Protein AF-A0A940ZWJ8-F1 (afdb_monomer)

Foldseek 3Di:
DDDAAEAEQEDDVVVLVVVLVVLVVCVVVVPDHPYYHYDHSRVVNVVCVVVVDDD

Sequence (55 aa):
MNPKRGLVLGAGGARGFAHLGFLQVLDEEKINMDIVVGCSAGAIFGALWCAGMDL

Mean predicted aligned error: 2.66 Å

pLDDT: mean 95.25, std 4.38, range [74.44, 98.31]

Secondary structure (DSSP, 8-state):
-PPPPEEEE---GGGGGHHHHHHHHHHHTT---SEEEE-THHHHHHHHHHTT---

Solvent-accessible surface area (backbone atoms only — not comparable to full-atom values): 3317 Å² total; per-residue (Å²): 133,84,86,80,42,75,44,78,34,61,62,45,65,84,64,25,60,58,51,50,62,54,52,49,49,32,60,76,70,65,58,82,68,76,40,80,48,49,34,68,42,17,30,52,54,50,50,43,48,75,70,68,50,91,121

Radius of gyration: 11.04 Å; Cα contacts (8 Å, |Δi|>4): 72; chains: 1; bounding box: 33×22×26 Å

Nearest PDB structures (foldseek):
  5z6b-assembly1_A  TM=2.925E-01  e=9.011E+00  Bacillus subtilis subsp. subtilis str. 168

Structure (mmCIF, N/CA/C/O backbone):
data_AF-A0A940ZWJ8-F1
#
_entry.id   AF-A0A940ZWJ8-F1
#
loop_
_atom_site.group_PDB
_atom_site.id
_atom_site.type_symbol
_atom_site.label_atom_id
_atom_site.label_alt_id
_atom_site.label_com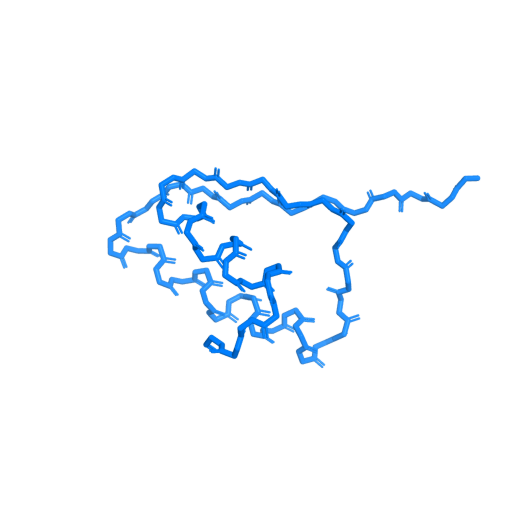p_id
_atom_site.label_asym_id
_atom_site.label_entity_id
_atom_site.label_seq_id
_atom_site.pdbx_PDB_ins_code
_atom_site.Cartn_x
_atom_site.Cartn_y
_atom_site.Cartn_z
_atom_site.occupancy
_atom_site.B_iso_or_equiv
_atom_site.auth_seq_id
_atom_site.auth_comp_id
_atom_site.auth_asym_id
_atom_site.auth_atom_id
_atom_site.pdbx_PDB_model_num
ATOM 1 N N . MET A 1 1 ? -19.461 10.671 10.987 1.00 74.44 1 MET A N 1
ATOM 2 C CA . MET A 1 1 ? -18.747 9.893 9.951 1.00 74.44 1 MET A CA 1
ATOM 3 C C . MET A 1 1 ? -17.321 9.698 10.424 1.00 74.44 1 MET A C 1
ATOM 5 O O . MET A 1 1 ? -16.705 10.689 10.793 1.00 74.44 1 MET A O 1
ATOM 9 N N . ASN A 1 2 ? -16.818 8.463 10.451 1.00 83.81 2 ASN A N 1
ATOM 10 C CA . ASN A 1 2 ? -15.398 8.230 10.719 1.00 83.81 2 ASN A CA 1
ATOM 11 C C . ASN A 1 2 ? -14.603 8.528 9.438 1.00 83.81 2 ASN A C 1
ATOM 13 O O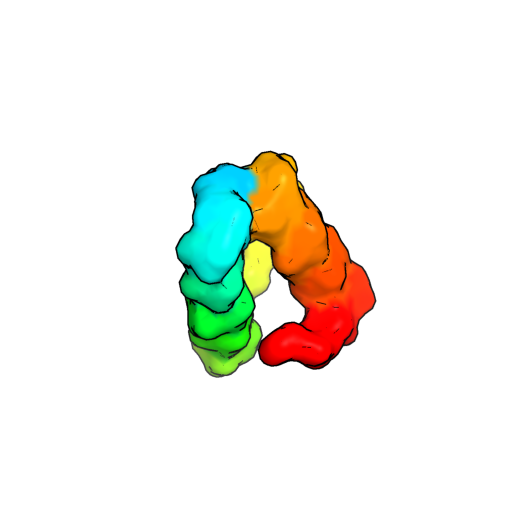 . ASN A 1 2 ? -15.004 8.037 8.378 1.00 83.81 2 ASN A O 1
ATOM 17 N N . PRO A 1 3 ? -13.531 9.339 9.500 1.00 91.69 3 PRO A N 1
ATOM 18 C CA . PRO A 1 3 ? -12.711 9.624 8.330 1.00 91.69 3 PRO A CA 1
ATOM 19 C C . PRO A 1 3 ? -12.058 8.336 7.825 1.00 91.69 3 PRO A C 1
ATOM 21 O O . PRO A 1 3 ? -11.535 7.548 8.612 1.00 91.69 3 PRO A O 1
ATOM 24 N N . LYS A 1 4 ? -12.109 8.136 6.507 1.00 96.12 4 LYS A N 1
ATOM 25 C CA . LYS A 1 4 ? -11.459 7.017 5.824 1.00 96.12 4 LYS A CA 1
ATOM 26 C C . LYS A 1 4 ? -9.980 7.331 5.610 1.00 96.12 4 LYS A C 1
ATOM 28 O O . LYS A 1 4 ? -9.645 8.447 5.211 1.00 96.12 4 LYS A O 1
ATOM 33 N N . ARG A 1 5 ? -9.102 6.364 5.872 1.00 95.94 5 ARG A N 1
ATOM 34 C CA . ARG A 1 5 ? -7.651 6.489 5.672 1.00 95.94 5 ARG A CA 1
ATOM 35 C C . ARG A 1 5 ? -7.268 5.937 4.305 1.00 95.94 5 ARG A C 1
ATOM 37 O O . ARG A 1 5 ? -7.551 4.780 4.002 1.00 95.94 5 ARG A O 1
ATOM 44 N N . GLY A 1 6 ? -6.637 6.777 3.489 1.00 97.44 6 GLY A N 1
ATOM 45 C CA . GLY A 1 6 ? -6.112 6.399 2.180 1.00 97.44 6 GLY A CA 1
ATOM 46 C C . GLY A 1 6 ? -4.589 6.315 2.194 1.00 97.44 6 GLY A C 1
ATOM 47 O O . GLY A 1 6 ? -3.935 7.235 2.683 1.00 97.44 6 GLY A O 1
ATOM 48 N N . LEU A 1 7 ? -4.037 5.247 1.621 1.00 97.94 7 LEU A N 1
ATOM 49 C CA . LEU A 1 7 ? -2.605 5.069 1.386 1.00 97.94 7 LEU A CA 1
ATOM 50 C C . LEU A 1 7 ? -2.301 5.159 -0.115 1.00 97.94 7 LEU A C 1
ATOM 52 O O . LEU A 1 7 ? -2.962 4.509 -0.925 1.00 97.94 7 LEU A O 1
ATOM 56 N N . VAL A 1 8 ? -1.288 5.945 -0.489 1.00 98.25 8 VAL A N 1
ATOM 57 C CA . VAL A 1 8 ? -0.874 6.132 -1.888 1.00 98.25 8 VAL A CA 1
ATOM 58 C C . VAL A 1 8 ? 0.582 5.709 -2.069 1.00 98.25 8 VAL A C 1
ATOM 60 O O . VAL A 1 8 ? 1.484 6.320 -1.499 1.00 98.25 8 VAL A O 1
ATOM 63 N N . LEU A 1 9 ? 0.812 4.687 -2.894 1.00 98.00 9 LEU A N 1
ATOM 64 C CA . LEU A 1 9 ? 2.132 4.124 -3.180 1.00 98.00 9 LEU A CA 1
ATOM 65 C C . LEU A 1 9 ? 2.588 4.501 -4.596 1.00 98.00 9 LEU A C 1
ATOM 67 O O . LEU A 1 9 ? 2.048 4.036 -5.604 1.00 98.00 9 LEU A O 1
ATOM 71 N N . GLY A 1 10 ? 3.609 5.353 -4.681 1.00 97.75 10 GLY A N 1
ATOM 72 C CA . GLY A 1 10 ? 4.180 5.795 -5.955 1.00 97.75 10 GLY A CA 1
ATOM 73 C C . GLY A 1 10 ? 4.933 4.698 -6.722 1.00 97.75 10 GLY A C 1
ATOM 74 O O . GLY A 1 10 ? 5.272 3.642 -6.183 1.00 97.75 10 GLY A O 1
ATOM 75 N N . ALA A 1 11 ? 5.247 4.979 -7.989 1.00 96.50 11 ALA A N 1
ATOM 76 C CA . ALA A 1 11 ? 6.167 4.164 -8.784 1.00 96.50 11 ALA A CA 1
ATOM 77 C C . ALA A 1 11 ? 7.618 4.303 -8.280 1.00 96.50 11 ALA A C 1
ATOM 79 O O . ALA A 1 11 ? 7.951 5.254 -7.577 1.00 96.50 11 ALA A O 1
ATOM 80 N N . GLY A 1 12 ? 8.508 3.380 -8.660 1.00 90.62 12 GLY A N 1
ATOM 81 C CA . GLY A 1 12 ? 9.906 3.463 -8.211 1.00 90.62 12 GLY A CA 1
ATOM 82 C C . GLY A 1 12 ? 10.875 2.391 -8.704 1.00 90.62 12 GLY A C 1
ATOM 83 O O . GLY A 1 12 ? 12.029 2.402 -8.278 1.00 90.62 12 GLY A O 1
ATOM 84 N N . GLY A 1 13 ? 10.450 1.462 -9.573 1.00 92.00 13 GLY A N 1
ATOM 85 C CA . GLY A 1 13 ? 11.294 0.346 -10.021 1.00 92.00 13 GLY A CA 1
ATOM 86 C C . GLY A 1 13 ? 11.949 -0.372 -8.835 1.00 92.00 13 GLY A C 1
ATOM 87 O O . GLY A 1 13 ? 11.272 -0.702 -7.865 1.00 92.00 13 GLY A O 1
ATOM 88 N N . ALA A 1 14 ? 13.277 -0.516 -8.865 1.00 92.62 14 ALA A N 1
ATOM 89 C CA . ALA A 1 14 ? 14.053 -1.118 -7.776 1.00 92.62 14 ALA A CA 1
ATOM 90 C C . ALA A 1 14 ? 13.973 -0.358 -6.434 1.00 92.62 14 ALA A C 1
ATOM 92 O O . ALA A 1 14 ? 14.132 -0.961 -5.381 1.00 92.62 14 ALA A O 1
ATOM 93 N N . ARG A 1 15 ? 13.687 0.951 -6.421 1.00 94.88 15 ARG A N 1
ATOM 94 C CA . ARG A 1 15 ? 13.469 1.688 -5.158 1.00 94.88 15 ARG A CA 1
ATOM 95 C C . ARG A 1 15 ? 12.093 1.415 -4.553 1.00 94.88 15 ARG A C 1
ATOM 97 O O . ARG A 1 15 ? 11.882 1.704 -3.382 1.00 94.88 15 ARG A O 1
ATOM 104 N N . GLY A 1 16 ? 11.174 0.837 -5.329 1.00 94.81 16 GLY A N 1
ATOM 105 C CA . GLY A 1 16 ? 9.842 0.463 -4.862 1.00 94.81 16 GLY A CA 1
ATOM 106 C C . GLY A 1 16 ? 9.857 -0.588 -3.752 1.00 94.81 16 GLY A C 1
ATOM 107 O O . GLY A 1 16 ? 8.887 -0.666 -3.013 1.00 94.81 16 GLY A O 1
ATOM 108 N N . PHE A 1 17 ? 10.952 -1.340 -3.579 1.00 95.56 17 PHE A N 1
ATOM 109 C CA . PHE A 1 17 ? 11.116 -2.268 -2.453 1.00 95.56 17 PHE A CA 1
ATOM 110 C C . PHE A 1 17 ? 11.048 -1.571 -1.085 1.00 95.56 17 PHE A C 1
ATOM 112 O O . PHE A 1 17 ? 10.697 -2.211 -0.101 1.00 95.56 17 PHE A O 1
ATOM 119 N N . ALA A 1 18 ? 11.293 -0.256 -1.017 1.00 96.50 18 ALA A N 1
ATOM 120 C CA . ALA A 1 18 ? 11.082 0.518 0.206 1.00 96.50 18 ALA A CA 1
ATOM 121 C C . ALA A 1 18 ? 9.618 0.493 0.689 1.00 96.50 18 ALA A C 1
ATOM 123 O O . ALA A 1 18 ? 9.372 0.647 1.884 1.00 96.50 18 ALA A O 1
ATOM 124 N N . HIS A 1 19 ? 8.654 0.260 -0.214 1.00 97.38 19 HIS A N 1
ATOM 125 C CA . HIS A 1 19 ? 7.247 0.102 0.160 1.00 97.38 19 HIS A 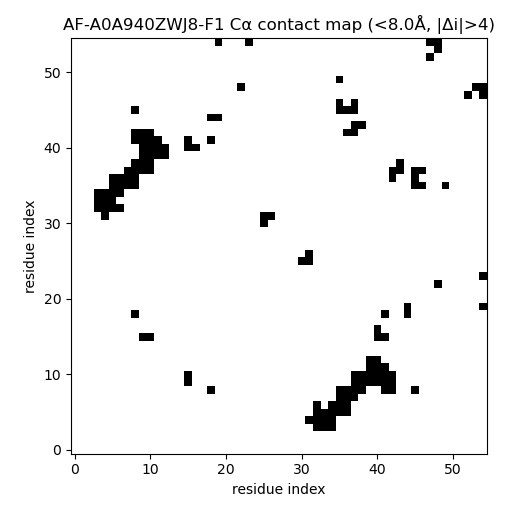CA 1
ATOM 126 C C . HIS A 1 19 ? 7.030 -1.103 1.077 1.00 97.38 19 HIS A C 1
ATOM 128 O O . HIS A 1 19 ? 6.206 -0.999 1.971 1.00 97.38 19 HIS A O 1
ATOM 134 N N . LEU A 1 20 ? 7.779 -2.202 0.916 1.00 96.50 20 LEU A N 1
ATOM 135 C CA . LEU A 1 20 ? 7.606 -3.406 1.743 1.00 96.50 20 LEU A CA 1
ATOM 136 C C . LEU A 1 20 ? 7.884 -3.119 3.220 1.00 96.50 20 LEU A C 1
ATOM 138 O O . LEU A 1 20 ? 7.033 -3.376 4.061 1.00 96.50 20 LEU A O 1
ATOM 142 N N . GLY A 1 21 ? 9.019 -2.482 3.524 1.00 96.50 21 GLY A N 1
ATOM 143 C CA . GLY A 1 21 ? 9.353 -2.118 4.904 1.00 96.50 21 GLY A CA 1
ATOM 144 C C . GLY A 1 21 ? 8.355 -1.130 5.516 1.00 96.50 21 GLY A C 1
ATOM 145 O O . GLY A 1 21 ? 8.03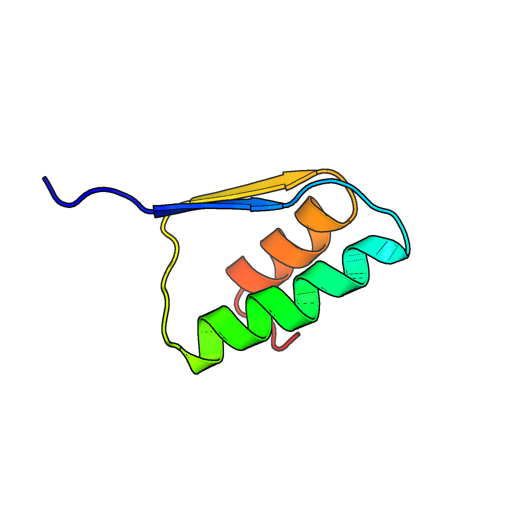6 -1.221 6.694 1.00 96.50 21 GLY A O 1
ATOM 146 N N . PHE A 1 22 ? 7.811 -0.207 4.717 1.00 96.94 22 PHE A N 1
ATOM 147 C CA . PHE A 1 22 ? 6.754 0.689 5.187 1.00 96.94 22 PHE A CA 1
ATOM 148 C C . PHE A 1 22 ? 5.449 -0.060 5.502 1.00 96.94 22 PHE A C 1
ATOM 150 O O . PHE A 1 22 ? 4.833 0.201 6.532 1.00 96.94 22 PHE A O 1
ATOM 157 N N . LEU A 1 23 ? 5.032 -0.984 4.632 1.00 97.19 23 LEU A N 1
ATOM 158 C CA . LEU A 1 23 ? 3.823 -1.790 4.823 1.00 97.19 23 LEU A CA 1
ATOM 159 C C . LEU A 1 23 ? 3.953 -2.715 6.040 1.00 97.19 23 LEU A C 1
ATOM 161 O O . LEU A 1 23 ? 3.034 -2.766 6.850 1.00 97.19 23 LEU A O 1
ATOM 165 N N . GLN A 1 24 ? 5.122 -3.330 6.232 1.00 96.19 24 GLN A N 1
ATOM 166 C CA . GLN A 1 24 ? 5.425 -4.121 7.424 1.00 96.19 24 GLN A CA 1
ATOM 167 C C . GLN A 1 24 ? 5.241 -3.300 8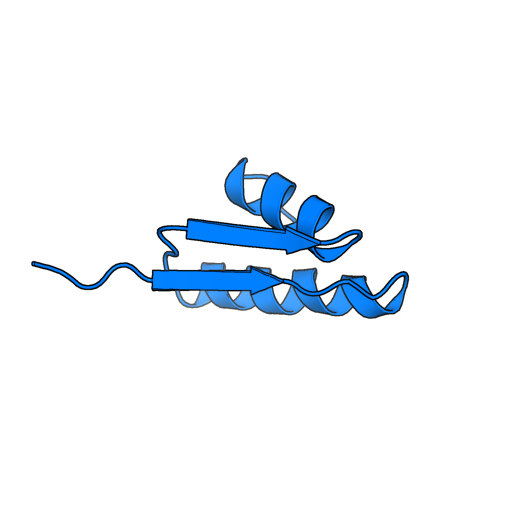.712 1.00 96.19 24 GLN A C 1
ATOM 169 O O . GLN A 1 24 ? 4.588 -3.752 9.648 1.00 96.19 24 GLN A O 1
ATOM 174 N N . VAL A 1 25 ? 5.743 -2.060 8.747 1.00 97.12 25 VAL A N 1
ATOM 175 C CA . VAL A 1 25 ? 5.555 -1.173 9.908 1.00 97.12 25 VAL A CA 1
ATOM 176 C C . VAL A 1 25 ? 4.078 -0.840 10.137 1.00 97.12 25 VAL A C 1
ATOM 178 O O . VAL A 1 25 ? 3.646 -0.742 11.284 1.00 97.12 25 VAL A O 1
ATOM 181 N N . LEU A 1 26 ? 3.273 -0.675 9.080 1.00 96.69 26 LEU A N 1
ATOM 182 C CA . LEU A 1 26 ? 1.832 -0.459 9.253 1.00 96.69 26 LEU A CA 1
ATOM 183 C C . LEU A 1 26 ? 1.153 -1.653 9.935 1.00 96.69 26 LEU A C 1
ATOM 185 O O . LEU A 1 26 ? 0.292 -1.434 10.791 1.00 96.69 26 LEU A O 1
ATOM 189 N N . ASP A 1 27 ? 1.544 -2.879 9.587 1.00 95.19 27 ASP A N 1
ATOM 190 C CA . ASP A 1 27 ? 1.009 -4.097 10.202 1.00 95.19 27 ASP A CA 1
ATOM 191 C C . ASP A 1 27 ? 1.453 -4.239 11.664 1.00 95.19 27 ASP A C 1
ATOM 193 O O . ASP A 1 27 ? 0.618 -4.489 12.541 1.00 95.19 27 ASP A O 1
ATOM 197 N N . GLU A 1 28 ? 2.737 -4.002 11.948 1.00 96.81 28 GLU A N 1
ATOM 198 C CA . GLU A 1 28 ? 3.305 -4.015 13.305 1.00 96.81 28 GLU A CA 1
ATOM 199 C C . GLU A 1 28 ? 2.594 -3.009 14.227 1.00 96.81 28 GLU A C 1
ATOM 201 O O . GLU A 1 28 ? 2.190 -3.347 15.345 1.00 96.81 28 GLU A O 1
ATOM 206 N N . GLU A 1 29 ? 2.346 -1.799 13.722 1.00 97.62 29 GLU A N 1
ATOM 207 C CA . GLU A 1 29 ? 1.656 -0.722 14.440 1.00 97.62 29 GLU A CA 1
ATOM 208 C C . GLU A 1 29 ? 0.120 -0.838 14.388 1.00 97.62 29 GLU A C 1
ATOM 210 O O . GLU A 1 29 ? -0.600 -0.008 14.957 1.00 97.62 29 GLU A O 1
ATOM 215 N N . LYS A 1 30 ? -0.417 -1.872 13.725 1.00 95.56 30 LYS A N 1
ATOM 216 C CA . LYS A 1 30 ? -1.862 -2.132 13.573 1.00 95.56 30 LYS A CA 1
ATOM 217 C C . LYS A 1 30 ? -2.621 -0.950 12.954 1.00 95.56 30 LYS A C 1
ATOM 219 O O . LYS A 1 30 ? -3.777 -0.666 13.302 1.00 95.56 30 LYS A O 1
ATOM 224 N N . ILE A 1 31 ? -1.983 -0.244 12.022 1.00 95.19 31 ILE A N 1
ATOM 225 C CA . ILE A 1 31 ? -2.561 0.901 11.318 1.00 95.19 31 ILE A CA 1
ATOM 226 C C . ILE A 1 31 ? -3.296 0.409 10.070 1.00 95.19 31 ILE A C 1
ATOM 228 O O . ILE A 1 31 ? -2.729 0.231 8.998 1.00 95.19 31 ILE A O 1
ATOM 232 N N . ASN A 1 32 ? -4.614 0.274 10.200 1.00 92.56 32 ASN A N 1
ATOM 233 C CA . ASN A 1 32 ? -5.480 -0.122 9.093 1.00 92.56 32 ASN A CA 1
ATOM 234 C C . ASN A 1 32 ? -5.709 1.023 8.090 1.00 92.56 32 ASN A C 1
ATOM 236 O O . ASN A 1 32 ? -5.946 2.173 8.489 1.00 92.56 32 ASN A O 1
ATOM 240 N N . MET A 1 33 ? -5.710 0.674 6.800 1.00 96.25 33 MET A N 1
ATOM 241 C CA . MET A 1 33 ? -6.036 1.556 5.674 1.00 96.25 33 MET A CA 1
ATOM 242 C C . MET A 1 33 ? -7.347 1.113 5.026 1.00 96.25 33 MET A C 1
ATOM 244 O O . MET A 1 33 ? -7.573 -0.074 4.815 1.00 96.25 33 MET A O 1
ATOM 248 N N . ASP A 1 34 ? -8.215 2.066 4.695 1.00 96.94 34 ASP A N 1
ATOM 249 C CA . ASP A 1 34 ? -9.500 1.774 4.055 1.00 96.94 34 ASP A CA 1
ATOM 250 C C . ASP A 1 34 ? -9.388 1.683 2.530 1.00 96.94 34 ASP A C 1
ATOM 252 O O . ASP A 1 34 ? -10.191 1.017 1.880 1.00 96.94 34 ASP A O 1
ATOM 256 N N . ILE A 1 35 ? -8.442 2.426 1.954 1.00 97.69 35 ILE A N 1
ATOM 257 C CA . ILE A 1 35 ? -8.238 2.534 0.511 1.00 97.69 35 ILE A CA 1
ATOM 258 C C . ILE A 1 35 ? -6.737 2.545 0.246 1.00 97.69 35 ILE A C 1
ATOM 260 O O . ILE A 1 35 ? -6.004 3.320 0.861 1.00 97.69 35 ILE A O 1
ATOM 264 N N . VAL A 1 36 ? -6.293 1.732 -0.711 1.00 98.00 36 VAL A N 1
ATOM 265 C CA . VAL A 1 3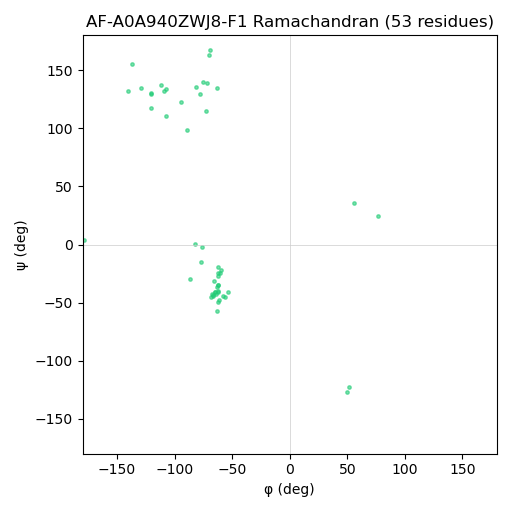6 ? -4.913 1.738 -1.203 1.00 98.00 36 VAL A CA 1
ATOM 266 C C . VAL A 1 36 ? -4.919 2.037 -2.695 1.00 98.00 36 VAL A C 1
ATOM 268 O O . VAL A 1 36 ? -5.648 1.416 -3.466 1.00 98.00 36 VAL A O 1
ATOM 271 N N . VAL A 1 37 ? -4.110 3.009 -3.103 1.00 98.31 37 VAL A N 1
ATOM 272 C CA . VAL A 1 37 ? -3.894 3.377 -4.504 1.00 98.31 37 VAL A CA 1
ATOM 273 C C . VAL A 1 37 ? -2.415 3.203 -4.806 1.00 98.31 37 VAL A C 1
ATOM 275 O O . VAL A 1 37 ? -1.572 3.713 -4.073 1.00 98.31 37 VAL A O 1
ATOM 278 N N . GLY A 1 38 ? -2.080 2.508 -5.889 1.00 97.81 38 GLY A N 1
ATOM 279 C CA . GLY A 1 38 ? -0.688 2.262 -6.252 1.00 97.81 38 GLY A CA 1
ATOM 280 C C . GLY A 1 38 ? -0.407 2.448 -7.739 1.00 97.81 38 GLY A C 1
ATOM 281 O O . GLY A 1 38 ? -1.299 2.304 -8.574 1.00 97.81 38 GLY A O 1
ATOM 282 N N . CYS A 1 39 ? 0.853 2.743 -8.074 1.00 98.19 39 CYS A N 1
ATOM 283 C CA . CYS A 1 39 ? 1.351 2.813 -9.451 1.00 98.19 39 CYS A CA 1
ATOM 284 C C . CYS A 1 39 ? 2.628 1.971 -9.625 1.00 98.19 39 CYS A C 1
ATOM 286 O O . CYS A 1 39 ? 3.549 2.056 -8.811 1.00 98.19 39 CYS A O 1
ATOM 288 N N . SER A 1 40 ? 2.713 1.178 -10.704 1.00 97.38 40 SER A N 1
ATOM 289 C CA . SER A 1 40 ? 3.870 0.315 -11.015 1.00 97.38 40 SER A CA 1
ATOM 290 C C . SER A 1 40 ? 4.256 -0.580 -9.818 1.00 97.38 40 SER A C 1
ATOM 292 O O . SER A 1 40 ? 3.406 -1.314 -9.325 1.00 97.38 40 SER A O 1
ATOM 294 N N . ALA A 1 41 ? 5.493 -0.511 -9.312 1.00 97.00 41 ALA A N 1
ATOM 295 C CA . ALA A 1 41 ? 5.933 -1.260 -8.129 1.00 97.00 41 ALA A CA 1
ATOM 296 C C . ALA A 1 41 ? 5.021 -1.045 -6.902 1.00 97.00 41 ALA A C 1
ATOM 298 O O . ALA A 1 41 ? 4.681 -2.007 -6.221 1.00 97.00 41 ALA A O 1
ATOM 299 N N . GLY A 1 42 ? 4.556 0.187 -6.660 1.00 97.81 42 GLY A N 1
ATOM 300 C CA . GLY A 1 42 ? 3.614 0.477 -5.576 1.00 97.81 42 GLY A CA 1
ATOM 301 C C . GLY A 1 42 ? 2.238 -0.165 -5.778 1.00 97.81 42 GLY A C 1
ATOM 302 O O . GLY A 1 42 ? 1.609 -0.559 -4.804 1.00 97.81 42 GLY A O 1
ATOM 303 N N . ALA A 1 43 ? 1.786 -0.328 -7.029 1.00 97.94 43 ALA A N 1
ATOM 304 C CA . ALA A 1 43 ? 0.548 -1.054 -7.332 1.00 97.94 43 ALA A CA 1
ATOM 305 C C . ALA A 1 43 ? 0.682 -2.540 -7.003 1.00 97.94 43 ALA A C 1
ATOM 307 O O . ALA A 1 43 ? -0.220 -3.109 -6.399 1.00 97.94 43 ALA A O 1
ATOM 308 N N . ILE A 1 44 ? 1.813 -3.148 -7.371 1.00 97.00 44 ILE A N 1
ATOM 309 C CA . ILE A 1 44 ? 2.081 -4.565 -7.111 1.00 97.00 44 ILE A CA 1
ATOM 310 C C . ILE A 1 44 ? 2.139 -4.808 -5.601 1.00 97.00 44 ILE A C 1
ATOM 312 O O . ILE A 1 44 ? 1.344 -5.584 -5.086 1.00 97.00 44 ILE A O 1
ATOM 316 N N . PHE A 1 45 ? 3.020 -4.110 -4.881 1.00 97.19 45 PHE A N 1
ATOM 317 C CA . PHE A 1 45 ? 3.192 -4.338 -3.443 1.00 97.19 45 PHE A CA 1
ATOM 318 C C . PHE A 1 45 ? 1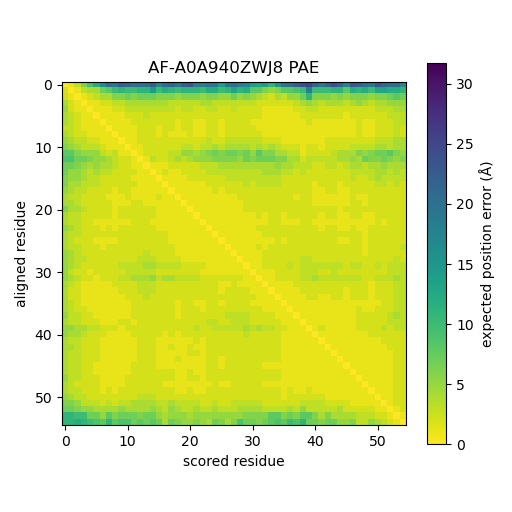.942 -3.973 -2.636 1.00 97.19 45 PHE A C 1
ATOM 320 O O . PHE A 1 45 ? 1.537 -4.744 -1.773 1.00 97.19 45 PHE A O 1
ATOM 327 N N . GLY A 1 46 ? 1.273 -2.863 -2.968 1.00 97.44 46 GLY A N 1
ATOM 328 C CA . GLY A 1 46 ? 0.012 -2.493 -2.326 1.00 97.44 46 GLY A CA 1
ATOM 329 C C . GLY A 1 46 ? -1.099 -3.519 -2.555 1.00 97.44 46 GLY A C 1
ATOM 330 O O . GLY A 1 46 ? -1.819 -3.848 -1.620 1.00 97.44 46 GLY A O 1
ATOM 331 N N . ALA A 1 47 ? -1.221 -4.068 -3.770 1.00 97.88 47 ALA A N 1
ATOM 332 C CA . ALA A 1 47 ? -2.228 -5.085 -4.067 1.00 97.88 47 ALA A CA 1
ATOM 333 C C . ALA A 1 47 ? -1.963 -6.406 -3.330 1.00 97.88 47 ALA A C 1
ATOM 335 O O . ALA A 1 47 ? -2.904 -6.994 -2.801 1.00 97.88 47 ALA A O 1
ATOM 336 N N . LEU A 1 48 ? -0.704 -6.858 -3.270 1.00 97.38 48 LEU A N 1
ATOM 337 C CA . LEU A 1 48 ? -0.330 -8.074 -2.538 1.00 97.38 48 LEU A CA 1
ATOM 338 C C . LEU A 1 48 ? -0.586 -7.912 -1.032 1.00 97.38 48 LEU A C 1
ATOM 340 O O . LEU A 1 48 ? -1.170 -8.801 -0.416 1.00 97.38 48 LEU A O 1
ATOM 344 N N . TRP A 1 49 ? -0.245 -6.751 -0.469 1.00 97.12 49 TRP A N 1
ATOM 345 C CA . TRP A 1 49 ? -0.515 -6.432 0.933 1.00 97.12 49 TRP A CA 1
ATOM 346 C C . TRP A 1 49 ? -2.016 -6.428 1.239 1.00 97.12 49 TRP A C 1
ATOM 348 O O . TRP A 1 49 ? -2.469 -7.105 2.157 1.00 97.12 49 TRP A O 1
ATOM 358 N N . CYS A 1 50 ? -2.829 -5.765 0.406 1.00 96.69 50 CYS A N 1
ATOM 359 C CA . CYS A 1 50 ? -4.289 -5.792 0.544 1.00 96.69 50 CYS A CA 1
ATOM 360 C C . CYS A 1 50 ? -4.894 -7.196 0.386 1.00 96.69 50 CYS A C 1
ATOM 362 O O . CYS A 1 50 ? -5.961 -7.458 0.938 1.00 96.69 50 CYS A O 1
ATOM 364 N N . ALA A 1 51 ? -4.243 -8.089 -0.364 1.00 97.00 51 ALA A N 1
ATOM 365 C CA . ALA A 1 51 ? -4.654 -9.485 -0.497 1.00 97.00 51 ALA A CA 1
ATOM 366 C C . ALA A 1 51 ? -4.301 -10.343 0.735 1.00 97.00 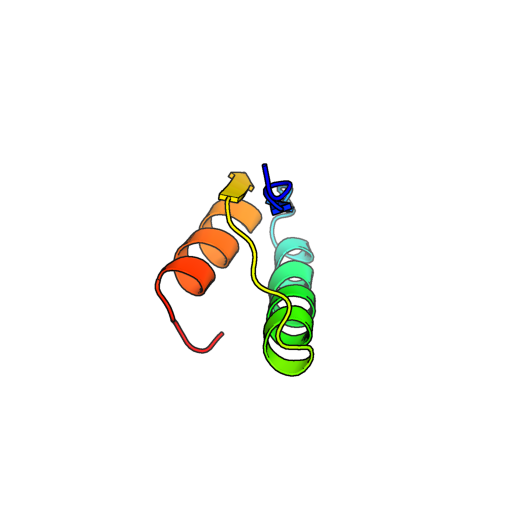51 ALA A C 1
ATOM 368 O O . ALA A 1 51 ? -4.648 -11.524 0.764 1.00 97.00 51 ALA A O 1
ATOM 369 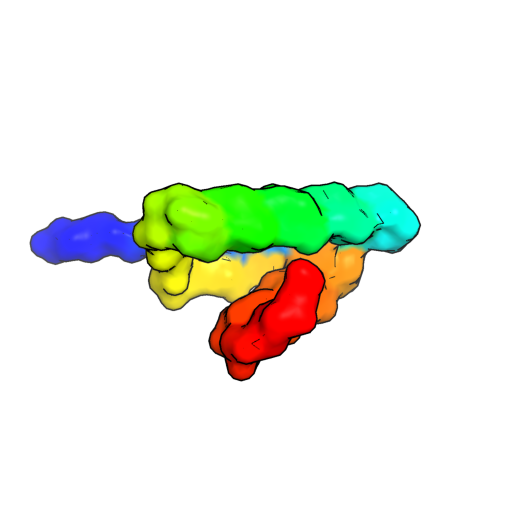N N . GLY A 1 52 ? -3.638 -9.768 1.746 1.00 93.75 52 GLY A N 1
ATOM 370 C CA . GLY A 1 52 ? -3.228 -10.465 2.963 1.00 93.75 52 GLY A CA 1
ATOM 371 C C . GLY A 1 52 ? -2.011 -11.365 2.764 1.00 93.75 52 GLY A C 1
ATOM 372 O O . GLY A 1 52 ? -1.861 -12.344 3.494 1.00 93.75 52 GLY A O 1
ATOM 373 N N . MET A 1 53 ? -1.172 -11.084 1.760 1.00 94.06 53 MET A N 1
ATOM 374 C CA . MET A 1 53 ? 0.118 -11.759 1.647 1.00 94.06 53 MET A CA 1
ATOM 375 C C . MET A 1 53 ? 1.078 -11.270 2.724 1.00 94.06 53 MET A C 1
ATOM 377 O O . MET A 1 53 ? 1.176 -10.073 2.978 1.00 94.06 53 MET A O 1
ATOM 381 N N . ASP A 1 54 ? 1.814 -12.220 3.287 1.00 84.88 54 ASP A N 1
ATOM 382 C CA . ASP A 1 54 ? 2.991 -11.958 4.107 1.00 84.88 54 ASP A CA 1
ATOM 383 C C . ASP A 1 54 ? 4.128 -11.495 3.179 1.00 84.88 54 ASP A C 1
ATOM 385 O O . ASP A 1 54 ? 4.512 -12.235 2.262 1.00 84.88 54 ASP A O 1
ATOM 389 N N . LEU A 1 55 ? 4.559 -10.239 3.330 1.00 82.69 55 LEU A N 1
ATOM 390 C CA . LEU A 1 55 ? 5.463 -9.522 2.418 1.00 82.69 55 LEU A CA 1
ATOM 391 C C . LEU A 1 55 ? 6.834 -9.252 3.036 1.00 82.69 55 LEU A C 1
ATOM 393 O O . LEU A 1 55 ? 6.889 -8.912 4.234 1.00 82.69 55 LEU A O 1
#